Protein AF-A0AAV0XB10-F1 (afdb_monomer)

Solvent-accessible surface area (backbone atoms only — not comparable to full-atom values): 7562 Å² total; per-residue (Å²): 142,83,90,80,88,81,87,87,86,83,84,84,75,89,81,82,77,82,80,80,77,83,83,75,83,80,77,79,86,80,76,78,84,82,84,79,81,88,86,89,79,87,83,82,80,85,79,72,84,76,79,86,71,67,76,71,74,76,71,85,74,77,45,72,68,56,52,51,53,52,46,51,54,49,51,53,51,40,66,74,47,86,51,65,71,60,33,52,52,48,51,54,51,47,52,50,54,52,53,54,53,50,69,75,73,113

Organism: NCBI:txid13131

Secondary structure (DSSP, 8-state):
------------------------PPPP---------------------------PPPP----HHHHHHHHHHHHHHHHH---HHHHHHHHHHHHHHHHHHHHT--

Structure (mmCIF, N/CA/C/O backbone):
data_AF-A0AAV0XB10-F1
#
_entry.id   AF-A0AAV0XB10-F1
#
loop_
_atom_site.group_PDB
_atom_site.id
_atom_site.type_symbol
_atom_site.label_atom_id
_atom_site.label_alt_id
_atom_site.label_comp_id
_atom_site.label_asym_id
_atom_site.label_entity_id
_atom_site.label_seq_id
_atom_site.pdbx_PDB_ins_code
_atom_site.Cartn_x
_atom_site.Cartn_y
_atom_site.Cartn_z
_atom_site.occupancy
_atom_site.B_iso_or_equiv
_atom_site.auth_seq_id
_atom_site.auth_comp_id
_atom_site.auth_asym_id
_atom_site.auth_atom_id
_atom_site.pdbx_PDB_model_num
ATOM 1 N N . MET A 1 1 ? 35.225 -22.525 -27.108 1.00 46.47 1 MET A N 1
ATOM 2 C CA . MET A 1 1 ? 33.802 -22.596 -27.503 1.00 46.47 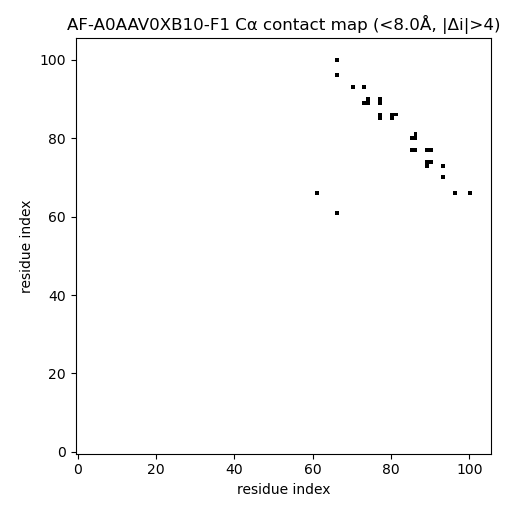1 MET A CA 1
ATOM 3 C C . MET A 1 1 ? 33.426 -24.049 -27.758 1.00 46.47 1 MET A C 1
ATOM 5 O O . MET A 1 1 ? 33.934 -24.617 -28.714 1.00 46.47 1 MET A O 1
ATOM 9 N N . LYS A 1 2 ? 32.595 -24.658 -26.905 1.00 58.31 2 LYS A N 1
ATOM 10 C CA . LYS A 1 2 ? 31.823 -25.870 -27.227 1.00 58.31 2 LYS A CA 1
ATOM 11 C C . LYS A 1 2 ? 30.495 -25.783 -26.474 1.00 58.31 2 LYS A C 1
ATOM 13 O O . LYS A 1 2 ? 30.454 -26.005 -25.270 1.00 58.31 2 LYS A O 1
ATOM 18 N N . GLN A 1 3 ? 29.451 -25.387 -27.197 1.00 55.69 3 GLN A N 1
ATOM 19 C CA . GLN A 1 3 ? 28.063 -25.574 -26.793 1.00 55.69 3 GLN A CA 1
ATOM 20 C C . GLN A 1 3 ? 27.766 -27.080 -26.775 1.00 55.69 3 GLN A C 1
ATOM 22 O O . GLN A 1 3 ? 28.108 -27.789 -27.721 1.00 55.69 3 GLN A O 1
ATOM 27 N N . LYS A 1 4 ? 27.132 -27.560 -25.706 1.00 59.03 4 LYS A N 1
ATOM 28 C CA . LYS A 1 4 ? 26.311 -28.773 -25.721 1.00 59.03 4 LYS A CA 1
ATOM 29 C C . LYS A 1 4 ? 25.056 -28.476 -24.910 1.00 59.03 4 LYS A C 1
ATOM 31 O O . LYS A 1 4 ? 25.030 -28.648 -23.698 1.00 59.03 4 LYS A O 1
ATOM 36 N N . GLU A 1 5 ? 24.050 -27.969 -25.608 1.00 51.38 5 GLU A N 1
ATOM 37 C CA . GLU A 1 5 ? 22.653 -28.107 -25.213 1.00 51.38 5 GLU A CA 1
ATOM 38 C C . GLU A 1 5 ? 22.206 -29.544 -25.491 1.00 51.38 5 GLU A C 1
ATOM 40 O O . GLU A 1 5 ? 22.504 -30.086 -26.555 1.00 51.38 5 GLU A O 1
ATOM 45 N N . ALA A 1 6 ? 21.482 -30.141 -24.548 1.00 56.94 6 ALA A N 1
ATOM 46 C CA . ALA A 1 6 ? 20.271 -30.908 -24.829 1.00 56.94 6 ALA A CA 1
ATOM 47 C C . ALA A 1 6 ? 19.537 -31.163 -23.506 1.00 56.94 6 ALA A C 1
ATOM 49 O O . ALA A 1 6 ? 20.047 -31.809 -22.593 1.00 56.94 6 ALA A O 1
ATOM 50 N N . GLN A 1 7 ? 18.348 -30.573 -23.432 1.00 55.16 7 GLN A N 1
ATOM 51 C CA . GLN A 1 7 ? 17.320 -30.734 -22.412 1.00 55.16 7 GLN A CA 1
ATOM 52 C C . GLN A 1 7 ? 16.685 -32.139 -22.442 1.00 55.16 7 GLN A C 1
ATOM 54 O O . GLN A 1 7 ? 16.939 -32.914 -23.361 1.00 55.16 7 GLN A O 1
ATOM 59 N N . SER A 1 8 ? 15.739 -32.347 -21.510 1.00 48.41 8 SER A N 1
ATOM 60 C CA . SER A 1 8 ? 14.721 -33.415 -21.425 1.00 48.41 8 SER A CA 1
ATOM 61 C C . SER A 1 8 ? 15.100 -34.497 -20.407 1.00 48.41 8 SER A C 1
ATOM 63 O O . SER A 1 8 ? 16.152 -35.105 -20.517 1.00 48.41 8 SER A O 1
ATOM 65 N N . SER A 1 9 ? 14.336 -34.806 -19.360 1.00 53.59 9 SER A N 1
ATOM 66 C CA . SER A 1 9 ? 12.914 -34.578 -19.082 1.00 53.59 9 SER A CA 1
ATOM 67 C C . SER A 1 9 ? 12.651 -34.926 -17.614 1.00 53.59 9 SER A C 1
ATOM 69 O O . SER A 1 9 ? 12.964 -36.037 -17.202 1.00 53.59 9 SER A O 1
ATOM 71 N N . ASN A 1 10 ? 12.042 -34.021 -16.850 1.00 54.16 10 ASN A N 1
ATOM 72 C CA . ASN A 1 10 ? 11.223 -34.345 -15.677 1.00 54.16 10 ASN A CA 1
ATOM 73 C C . ASN A 1 10 ? 10.246 -33.179 -15.468 1.00 54.16 10 ASN A C 1
ATOM 75 O O . ASN A 1 10 ? 10.678 -32.037 -15.324 1.00 54.16 10 ASN A O 1
ATOM 79 N N . PRO A 1 11 ? 8.935 -33.455 -15.502 1.00 51.66 11 PRO A N 1
ATOM 80 C CA . PRO A 1 11 ? 8.269 -33.622 -14.218 1.00 51.66 11 PRO A CA 1
ATOM 81 C C . PRO A 1 11 ? 7.324 -34.827 -14.236 1.00 51.66 11 PRO A C 1
ATOM 83 O O . PRO A 1 11 ? 6.362 -34.881 -15.001 1.00 51.66 11 PRO A O 1
ATOM 86 N N . HIS A 1 12 ? 7.593 -35.802 -13.372 1.00 56.09 12 HIS A N 1
ATOM 87 C CA . HIS A 1 12 ? 6.670 -36.904 -13.152 1.00 56.09 12 HIS A CA 1
ATOM 88 C C . HIS A 1 12 ? 5.485 -36.409 -12.313 1.00 56.09 12 HIS A C 1
ATOM 90 O O . HIS A 1 12 ? 5.659 -35.876 -11.222 1.00 56.09 12 HIS A O 1
ATOM 96 N N . SER A 1 13 ? 4.298 -36.561 -12.897 1.00 55.06 13 SER A N 1
ATOM 97 C CA . SER A 1 13 ? 2.971 -36.665 -12.292 1.00 55.06 13 SER A CA 1
ATOM 98 C C . SER A 1 13 ? 2.681 -35.896 -11.002 1.00 55.06 13 SER A C 1
ATOM 100 O O . SER A 1 13 ? 2.954 -36.310 -9.882 1.00 55.06 13 SER A O 1
ATOM 102 N N . ARG A 1 14 ? 1.928 -34.820 -11.216 1.00 59.91 14 ARG A N 1
ATOM 103 C CA . ARG A 1 14 ? 1.006 -34.159 -10.295 1.00 59.91 14 ARG A CA 1
ATOM 104 C C . ARG A 1 14 ? 0.053 -35.184 -9.648 1.00 59.91 14 ARG A C 1
ATOM 106 O O . ARG A 1 14 ? -1.005 -35.476 -10.200 1.00 59.91 14 ARG A O 1
ATOM 113 N N . GLU A 1 15 ? 0.396 -35.719 -8.477 1.00 57.06 15 GLU A N 1
ATOM 114 C CA . GLU A 1 15 ? -0.548 -36.496 -7.661 1.00 57.06 15 GLU A CA 1
ATOM 115 C C . GLU A 1 15 ? -1.563 -35.558 -6.991 1.00 57.06 15 GLU A C 1
ATOM 117 O O . GLU A 1 15 ? -1.345 -34.972 -5.932 1.00 57.06 15 GLU A O 1
ATOM 122 N N . ASN A 1 16 ? -2.711 -35.416 -7.648 1.00 49.62 16 ASN A N 1
ATOM 123 C CA . ASN A 1 16 ? -3.920 -34.818 -7.106 1.00 49.62 16 ASN A CA 1
ATOM 124 C C . ASN A 1 16 ? -4.587 -35.799 -6.123 1.00 49.62 16 ASN A C 1
ATOM 126 O O . ASN A 1 16 ? -5.384 -36.638 -6.537 1.00 49.62 16 ASN A O 1
ATOM 130 N N . LYS A 1 17 ? -4.294 -35.700 -4.820 1.00 61.44 17 LYS A N 1
ATOM 131 C CA . LYS A 1 17 ? -5.104 -36.349 -3.772 1.00 61.44 17 LYS A CA 1
ATOM 132 C C . LYS A 1 17 ? -6.043 -35.333 -3.129 1.00 61.44 17 LYS A C 1
ATOM 134 O O . LYS A 1 17 ? -5.801 -34.837 -2.033 1.00 61.44 17 LYS A O 1
ATOM 139 N N . LEU A 1 18 ? -7.158 -35.068 -3.809 1.00 60.56 18 LEU A N 1
ATOM 140 C CA . LEU A 1 18 ? -8.369 -34.559 -3.169 1.00 60.56 18 LEU A CA 1
ATOM 141 C C . LEU A 1 18 ? -8.880 -35.648 -2.223 1.00 60.56 18 LEU A C 1
ATOM 143 O O . LEU A 1 18 ? -9.601 -36.557 -2.631 1.00 60.56 18 LEU A O 1
ATOM 147 N N . ARG A 1 19 ? -8.474 -35.594 -0.954 1.00 66.31 19 ARG A N 1
ATOM 148 C CA . ARG A 1 19 ? -9.097 -36.419 0.079 1.00 66.31 19 ARG A CA 1
ATOM 149 C C . ARG A 1 19 ? -10.444 -35.792 0.425 1.00 66.31 19 ARG A C 1
ATOM 151 O O . ARG A 1 19 ? -10.539 -34.905 1.265 1.00 66.31 19 ARG A O 1
ATOM 158 N N . THR A 1 20 ? -11.485 -36.255 -0.254 1.00 59.47 20 THR A N 1
ATOM 159 C CA . THR A 1 20 ? -12.876 -36.010 0.111 1.00 59.47 20 THR A CA 1
ATOM 160 C C . THR A 1 20 ? -13.204 -36.839 1.350 1.00 59.47 20 THR A C 1
ATOM 162 O O . THR A 1 20 ? -13.315 -38.060 1.287 1.00 59.47 20 THR A O 1
ATOM 165 N N . THR A 1 21 ? -13.368 -36.185 2.500 1.00 61.72 21 THR A N 1
ATOM 166 C CA . THR A 1 21 ? -14.081 -36.803 3.625 1.00 61.72 21 THR A CA 1
ATOM 167 C C . THR A 1 21 ? -15.389 -36.052 3.795 1.00 61.72 21 THR A C 1
ATOM 169 O O . THR A 1 21 ? -15.476 -35.052 4.499 1.00 61.72 21 THR A O 1
ATOM 172 N N . ASN A 1 22 ? -16.396 -36.521 3.062 1.00 51.47 22 ASN A N 1
ATOM 173 C CA . ASN A 1 22 ? -17.787 -36.296 3.419 1.00 51.47 22 ASN A CA 1
ATOM 174 C C . ASN A 1 22 ? -18.080 -37.053 4.720 1.00 51.47 22 ASN A C 1
ATOM 176 O O . ASN A 1 22 ? -17.659 -38.204 4.832 1.00 51.47 22 ASN A O 1
ATOM 180 N N . ARG A 1 23 ? -18.911 -36.435 5.578 1.00 46.91 23 ARG A N 1
ATOM 181 C CA . ARG A 1 23 ? -19.570 -36.944 6.806 1.00 46.91 23 ARG A CA 1
ATOM 182 C C . ARG A 1 23 ? -18.839 -36.612 8.116 1.00 46.91 23 ARG A C 1
ATOM 184 O O . ARG A 1 23 ? -17.652 -36.860 8.232 1.00 46.91 23 ARG A O 1
ATOM 191 N N . HIS A 1 24 ? -19.480 -36.090 9.160 1.00 53.47 24 HIS A N 1
ATOM 192 C CA . HIS A 1 24 ? -20.891 -35.788 9.414 1.00 53.47 24 HIS A CA 1
ATOM 193 C C . HIS A 1 24 ? -20.958 -34.562 10.331 1.00 53.47 24 HIS A C 1
ATOM 195 O O . HIS A 1 24 ? -20.247 -34.495 11.331 1.00 53.47 24 HIS A O 1
ATOM 201 N N . THR A 1 25 ? -21.845 -33.625 10.004 1.00 60.06 25 THR A N 1
ATOM 202 C CA . THR A 1 25 ? -22.400 -32.657 10.951 1.00 60.06 25 THR A CA 1
ATOM 203 C C . THR A 1 25 ? -22.898 -33.419 12.185 1.00 60.06 25 THR A C 1
ATOM 205 O O . THR A 1 25 ? -23.662 -34.374 12.006 1.00 60.06 25 THR A O 1
ATOM 208 N N . PRO A 1 26 ? -22.499 -33.067 13.418 1.00 62.62 26 PRO A N 1
ATOM 209 C CA . PRO A 1 26 ? -23.211 -33.568 14.584 1.00 62.62 26 PRO A CA 1
ATOM 210 C C . PRO A 1 26 ? -24.648 -33.012 14.542 1.00 62.62 26 PRO A C 1
ATOM 212 O O . PRO A 1 26 ? -24.818 -31.821 14.269 1.00 62.62 26 PRO A O 1
ATOM 215 N N . PRO A 1 27 ? -25.684 -33.845 14.740 1.00 62.56 27 PRO A N 1
ATOM 216 C CA . PRO A 1 27 ? -27.057 -33.361 14.807 1.00 62.56 27 PRO A CA 1
ATOM 217 C C . PRO A 1 27 ? -27.237 -32.449 16.028 1.00 62.56 27 PRO A C 1
ATOM 219 O O . PRO A 1 27 ? -26.642 -32.687 17.081 1.00 62.56 27 PRO A O 1
ATOM 222 N N . GLU A 1 28 ? -28.057 -31.409 15.870 1.00 57.25 28 GLU A N 1
ATOM 223 C CA . GLU A 1 28 ? -28.493 -30.522 16.952 1.00 57.25 28 GLU A CA 1
ATOM 224 C C . GLU A 1 28 ? -29.002 -31.320 18.163 1.00 57.25 28 GLU A C 1
ATOM 226 O O . GLU A 1 28 ? -29.715 -32.316 17.990 1.00 57.25 28 GLU A O 1
ATOM 231 N N . PRO A 1 29 ? -28.720 -30.881 19.402 1.00 61.47 29 PRO A N 1
ATOM 232 C CA . PRO A 1 29 ? -29.432 -31.402 20.552 1.00 61.47 29 PRO A CA 1
ATOM 233 C C . PRO A 1 29 ? -30.883 -30.910 20.492 1.00 61.47 29 PRO A C 1
ATOM 235 O O . PRO A 1 29 ? -31.200 -29.795 20.898 1.00 61.47 29 PRO A O 1
ATOM 238 N N . SER A 1 30 ? -31.780 -31.767 19.998 1.00 57.12 30 SER A N 1
ATOM 239 C CA . SER A 1 30 ? -33.223 -31.643 20.208 1.00 57.12 30 SER A CA 1
ATOM 240 C C . SER A 1 30 ? -33.525 -31.769 21.706 1.00 57.12 30 SER A C 1
ATOM 242 O O . SER A 1 30 ? -33.811 -32.857 22.212 1.00 57.12 30 SER A O 1
ATOM 244 N N . ALA A 1 31 ? -33.432 -30.655 22.433 1.00 57.88 31 ALA A N 1
ATOM 245 C CA . ALA A 1 31 ? -33.976 -30.546 23.775 1.00 57.88 31 ALA A CA 1
ATOM 246 C C . ALA A 1 31 ? -35.503 -30.588 23.662 1.00 57.88 31 ALA A C 1
ATOM 248 O O . ALA A 1 31 ? -36.143 -29.747 23.033 1.00 57.88 31 ALA A O 1
ATOM 249 N N . ARG A 1 32 ? -36.052 -31.668 24.204 1.00 55.34 32 ARG A N 1
ATOM 250 C CA . ARG A 1 32 ? -37.456 -32.052 24.170 1.00 55.34 32 ARG A CA 1
ATOM 251 C C . ARG A 1 32 ? -38.323 -30.932 24.749 1.00 55.34 32 ARG A C 1
ATOM 253 O O . ARG A 1 32 ? -38.120 -30.509 25.882 1.00 55.34 32 ARG A O 1
ATOM 260 N N . HIS A 1 33 ? -39.296 -30.475 23.966 1.00 49.59 33 HIS A N 1
ATOM 261 C CA . HIS A 1 33 ? -40.418 -29.691 24.465 1.00 49.59 33 HIS A CA 1
ATOM 262 C C . HIS A 1 33 ? -41.314 -30.606 25.307 1.00 49.59 33 HIS A C 1
ATOM 264 O O . HIS A 1 33 ? -42.188 -31.282 24.764 1.00 49.59 33 HIS A O 1
ATOM 270 N N . ASP A 1 34 ? -41.113 -30.624 26.623 1.00 55.12 34 ASP A N 1
ATOM 271 C CA . ASP A 1 34 ? -42.138 -31.104 27.547 1.00 55.12 34 ASP A CA 1
ATOM 272 C C . ASP A 1 34 ? -43.232 -30.032 27.645 1.00 55.12 34 ASP A C 1
ATOM 274 O O . ASP A 1 34 ? -43.150 -29.037 28.365 1.00 55.12 34 ASP A O 1
ATOM 278 N N . ASN A 1 35 ? -44.247 -30.219 26.801 1.00 51.88 35 ASN A N 1
ATOM 279 C CA . ASN A 1 35 ? -45.502 -29.483 26.804 1.00 51.88 35 ASN A CA 1
ATOM 280 C C . ASN A 1 35 ? -46.342 -29.893 28.022 1.00 51.88 35 ASN A C 1
ATOM 282 O O . ASN A 1 35 ? -47.135 -30.830 27.950 1.00 51.88 35 ASN A O 1
ATOM 286 N N . THR A 1 36 ? -46.247 -29.138 29.112 1.00 55.31 36 THR A N 1
ATOM 287 C CA . THR A 1 36 ? -47.333 -29.034 30.098 1.00 55.31 36 THR A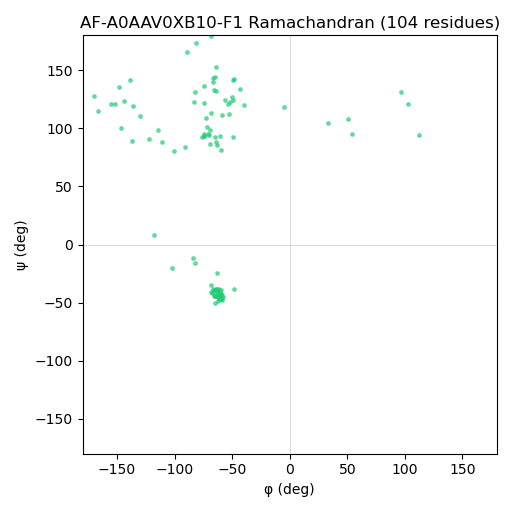 CA 1
ATOM 288 C C . THR A 1 36 ? -47.735 -27.570 30.240 1.00 55.31 36 THR A C 1
ATOM 290 O O . THR A 1 36 ? -47.168 -26.821 31.028 1.00 55.31 36 THR A O 1
ATOM 293 N N . SER A 1 37 ? -48.706 -27.152 29.428 1.00 50.94 37 SER A N 1
ATOM 294 C CA . SER A 1 37 ? -49.532 -25.954 29.656 1.00 50.94 37 SER A CA 1
ATOM 295 C C . SER A 1 37 ? -50.767 -26.340 30.495 1.00 50.94 37 SER A C 1
ATOM 297 O O . SER A 1 37 ? -51.080 -27.533 30.512 1.00 50.94 37 SER A O 1
ATOM 299 N N . PRO A 1 38 ? -51.549 -25.412 31.101 1.00 50.97 38 PRO A N 1
ATOM 300 C CA . PRO A 1 38 ? -51.434 -23.941 31.085 1.00 50.97 38 PRO A CA 1
ATOM 301 C C . PRO A 1 38 ? -51.705 -23.264 32.456 1.00 50.97 38 PRO A C 1
ATOM 303 O O . PRO A 1 38 ? -52.688 -23.600 33.103 1.00 50.97 38 PRO A O 1
ATOM 306 N N . GLN A 1 39 ? -50.977 -22.211 32.855 1.00 52.28 39 GLN A N 1
ATOM 307 C CA . GLN A 1 39 ? -51.564 -21.160 33.712 1.00 52.28 39 GLN A CA 1
ATOM 308 C C . GLN A 1 39 ? -51.009 -19.778 33.355 1.00 52.28 39 GLN A C 1
ATOM 310 O O . GLN A 1 39 ? -49.809 -19.534 33.309 1.00 52.28 39 GLN A O 1
ATOM 315 N N . ILE A 1 40 ? -51.950 -18.900 33.042 1.00 54.38 40 ILE A N 1
ATOM 316 C CA . ILE A 1 40 ? -51.799 -17.529 32.581 1.00 54.38 40 ILE A CA 1
ATOM 317 C C . ILE A 1 40 ? -51.570 -16.616 33.792 1.00 54.38 40 ILE A C 1
ATOM 319 O O . ILE A 1 40 ? -52.385 -16.619 34.709 1.00 54.38 40 ILE A O 1
ATOM 323 N N . HIS A 1 41 ? -50.560 -15.748 33.732 1.00 41.88 41 HIS A N 1
ATOM 324 C CA . HIS A 1 41 ? -50.646 -14.422 34.345 1.00 41.88 41 HIS A CA 1
ATOM 325 C C . HIS A 1 41 ? -50.225 -13.382 33.303 1.00 41.88 41 HIS A C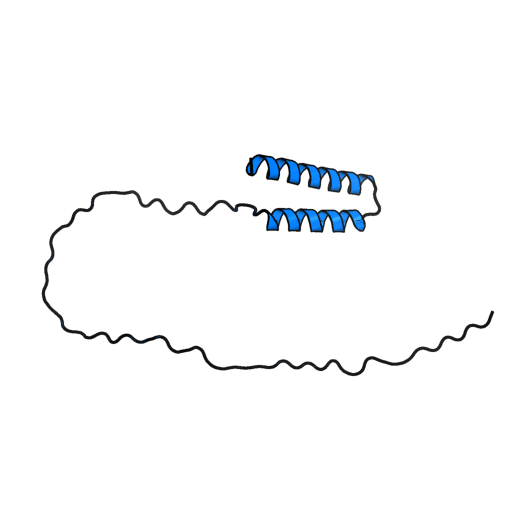 1
ATOM 327 O O . HIS A 1 41 ? -49.053 -13.340 32.927 1.00 41.88 41 HIS A O 1
ATOM 333 N N . PRO A 1 42 ? -51.152 -12.547 32.800 1.00 57.22 42 PRO A N 1
ATOM 334 C CA . PRO A 1 42 ? -50.775 -11.279 32.223 1.00 57.22 42 PRO A CA 1
ATOM 335 C C . PRO A 1 42 ? -50.583 -10.278 33.373 1.00 57.22 42 PRO A C 1
ATOM 337 O O . PRO A 1 42 ? -50.966 -10.543 34.511 1.00 57.22 42 PRO A O 1
ATOM 340 N N . ILE A 1 43 ? -50.094 -9.093 33.018 1.00 46.88 43 ILE A N 1
ATOM 341 C CA . ILE A 1 43 ? -50.023 -7.851 33.807 1.00 46.88 43 ILE A CA 1
ATOM 342 C C . ILE A 1 43 ? -48.582 -7.454 34.149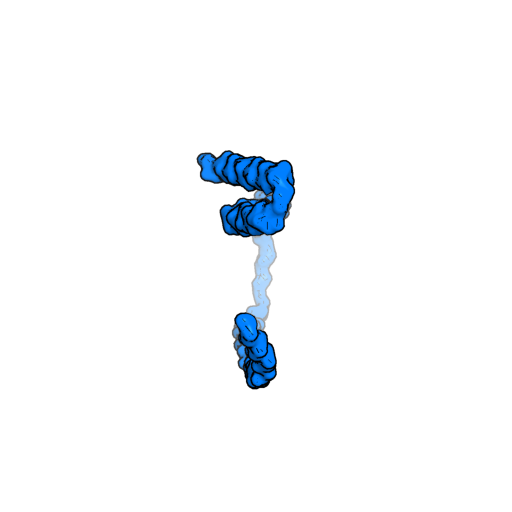 1.00 46.88 43 ILE A C 1
ATOM 344 O O . ILE A 1 43 ? -47.990 -7.846 35.146 1.00 46.88 43 ILE A O 1
ATOM 348 N N . ALA A 1 44 ? -48.094 -6.588 33.259 1.00 51.97 44 ALA A N 1
ATOM 349 C CA . ALA A 1 44 ? -47.338 -5.381 33.554 1.00 51.97 44 ALA A CA 1
ATOM 350 C C . ALA A 1 44 ? -46.086 -5.533 34.424 1.00 51.97 44 ALA A C 1
ATOM 352 O O . ALA A 1 44 ? -46.107 -5.325 35.633 1.00 51.97 44 ALA A O 1
ATOM 353 N N . SER A 1 45 ? -44.946 -5.663 33.754 1.00 42.09 45 SER A N 1
ATOM 354 C CA . SER A 1 45 ? -43.807 -4.852 34.163 1.00 42.09 45 SER A CA 1
ATOM 355 C C . SER A 1 45 ? -43.489 -3.896 33.024 1.00 42.09 45 SER A C 1
ATOM 357 O O . SER A 1 45 ? -42.900 -4.267 32.009 1.00 42.09 45 SER A O 1
ATOM 359 N N . PHE A 1 46 ? -43.982 -2.668 33.171 1.00 53.84 46 PHE A N 1
ATOM 360 C CA . PHE A 1 46 ? -43.451 -1.517 32.463 1.00 53.84 46 PHE A CA 1
ATOM 361 C C . PHE A 1 46 ? -41.983 -1.368 32.881 1.00 53.84 46 PHE A C 1
ATOM 363 O O . PHE A 1 46 ? -41.681 -0.743 33.891 1.00 53.84 46 PHE A O 1
ATOM 370 N N . ALA A 1 47 ? -41.076 -1.959 32.106 1.00 55.12 47 ALA A N 1
ATOM 371 C CA . ALA A 1 47 ? -39.729 -1.434 31.958 1.00 55.12 47 ALA A CA 1
ATOM 372 C C . ALA A 1 47 ? -39.774 -0.485 30.761 1.00 55.12 47 ALA A C 1
ATOM 374 O O . ALA A 1 47 ? -39.589 -0.842 29.599 1.00 55.12 47 ALA A O 1
ATOM 375 N N . GLU A 1 48 ? -40.189 0.719 31.109 1.00 46.06 48 GLU A N 1
ATOM 376 C CA . GLU A 1 48 ? -40.113 1.942 30.347 1.00 46.06 48 GLU A CA 1
ATOM 377 C C . GLU A 1 48 ? -38.738 2.095 29.669 1.00 46.06 48 GLU A C 1
ATOM 379 O O . GLU A 1 48 ? -37.698 1.897 30.288 1.00 46.06 48 GLU A O 1
ATOM 384 N N . VAL A 1 49 ? -38.782 2.455 28.383 1.00 50.56 49 VAL A N 1
ATOM 385 C CA . VAL A 1 49 ? -37.815 3.301 27.672 1.00 50.56 49 VAL A CA 1
ATOM 386 C C . VAL A 1 49 ? -36.340 2.913 27.809 1.00 50.56 49 VAL A C 1
ATOM 388 O O . VAL A 1 49 ? -35.641 3.287 28.738 1.00 50.56 49 VAL A O 1
ATOM 391 N N . THR A 1 50 ? -35.785 2.377 26.729 1.00 52.22 50 THR A N 1
ATOM 392 C CA . THR A 1 50 ? -34.647 3.056 26.099 1.00 52.22 50 THR A CA 1
ATOM 393 C C . THR A 1 50 ? -34.632 2.723 24.619 1.00 52.22 50 THR A C 1
ATOM 395 O O . THR A 1 50 ? -34.632 1.567 24.210 1.00 52.22 50 THR A O 1
ATOM 398 N N . SER A 1 51 ? -34.717 3.800 23.839 1.00 47.62 51 SER A N 1
ATOM 399 C CA . SER A 1 51 ? -34.312 3.945 22.448 1.00 47.62 51 SER A CA 1
ATOM 400 C C . SER A 1 51 ? -33.604 2.717 21.881 1.00 47.62 51 SER A C 1
ATOM 402 O O . SER A 1 51 ? -32.516 2.359 22.332 1.00 47.62 51 SER A O 1
ATOM 404 N N . GLY A 1 52 ? -34.210 2.114 20.856 1.00 51.94 52 GLY A N 1
ATOM 405 C CA . GLY A 1 52 ? -33.519 1.221 19.941 1.00 51.94 52 GLY A CA 1
ATOM 406 C C . GLY A 1 52 ? -32.382 1.981 19.270 1.00 51.94 52 GLY A C 1
ATOM 407 O O . GLY A 1 52 ? -32.505 2.449 18.140 1.00 51.94 52 GLY A O 1
ATOM 408 N N . GLN A 1 53 ? -31.263 2.101 19.978 1.00 52.75 53 GLN A N 1
ATOM 409 C CA . GLN A 1 53 ? -29.983 2.449 19.417 1.00 52.75 53 GLN A CA 1
ATOM 410 C C . GLN A 1 53 ? -29.594 1.227 18.592 1.00 52.75 53 GLN A C 1
ATOM 412 O O . GLN A 1 53 ? -28.971 0.280 19.069 1.00 52.75 53 GLN A O 1
ATOM 417 N N . LYS A 1 54 ? -30.073 1.214 17.341 1.00 57.97 54 LYS A N 1
ATOM 418 C CA . LYS A 1 54 ? -29.509 0.400 16.271 1.00 57.97 54 LYS A CA 1
ATOM 419 C C . LYS A 1 54 ? -27.994 0.478 16.463 1.00 57.97 54 LYS A C 1
ATOM 421 O O . LYS A 1 54 ? -27.495 1.607 16.469 1.00 57.97 54 LYS A O 1
ATOM 426 N N . PRO A 1 55 ? -27.281 -0.643 16.675 1.00 52.62 55 PRO A N 1
ATOM 427 C CA . PRO A 1 55 ? -25.836 -0.600 16.763 1.00 52.62 55 PRO A CA 1
ATOM 428 C C . PRO A 1 55 ? -25.368 0.116 15.505 1.00 52.62 55 PRO A C 1
ATOM 430 O O . PRO A 1 55 ? -25.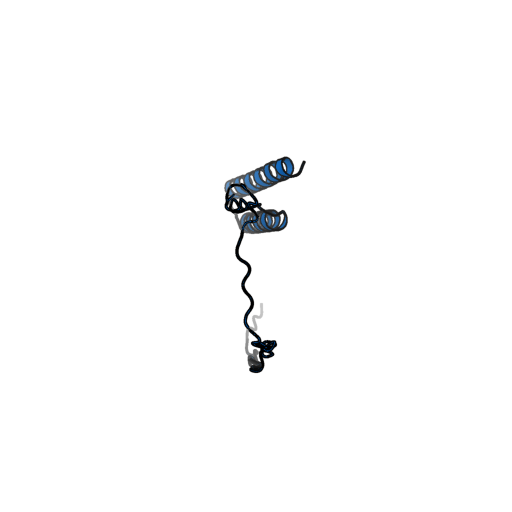622 -0.359 14.392 1.00 52.62 55 PRO A O 1
ATOM 433 N N . ALA A 1 56 ? -24.814 1.319 15.670 1.00 60.16 56 ALA A N 1
ATOM 434 C CA . ALA A 1 56 ? -24.111 1.975 14.591 1.00 60.16 56 ALA A CA 1
ATOM 435 C C . ALA A 1 56 ? -23.117 0.927 14.101 1.00 60.16 56 ALA A C 1
ATOM 437 O O . ALA A 1 56 ? -22.393 0.347 14.916 1.00 60.16 56 ALA A O 1
ATOM 438 N N . ALA A 1 57 ? -23.196 0.579 12.814 1.00 61.81 57 ALA A N 1
ATOM 439 C CA . ALA A 1 57 ? -22.259 -0.363 12.231 1.00 61.81 57 ALA A CA 1
ATOM 440 C C . ALA A 1 57 ? -20.867 0.119 12.648 1.00 61.81 57 ALA A C 1
ATOM 442 O O . ALA A 1 57 ? -20.601 1.309 12.454 1.00 61.81 57 ALA A O 1
ATOM 443 N N . PRO A 1 58 ? -20.042 -0.723 13.297 1.00 57.16 58 PRO A N 1
ATOM 444 C CA . PRO A 1 58 ? -18.714 -0.291 13.683 1.00 57.16 58 PRO A CA 1
ATOM 445 C C . PRO A 1 58 ? -18.067 0.240 12.413 1.00 57.16 58 PRO A C 1
ATOM 447 O O . PRO A 1 58 ? -18.014 -0.473 11.403 1.00 57.16 58 PRO A O 1
ATOM 450 N N . GLU A 1 59 ? -17.672 1.516 12.435 1.00 59.19 59 GLU A N 1
ATOM 451 C CA . GLU A 1 59 ? -16.891 2.077 11.344 1.00 59.19 59 GLU A CA 1
ATOM 452 C C . GLU A 1 59 ? -15.745 1.108 11.060 1.00 59.19 59 GLU A C 1
ATOM 454 O O . GLU A 1 59 ? -15.250 0.465 11.996 1.00 59.19 59 GLU A O 1
ATOM 459 N N . PRO A 1 60 ? -15.360 0.910 9.789 1.00 54.50 60 PRO A N 1
ATOM 460 C CA . PRO A 1 60 ? -14.320 -0.041 9.457 1.00 54.50 60 PRO A CA 1
ATOM 461 C C . PRO A 1 60 ? -13.000 0.428 10.076 1.00 54.50 60 PRO A C 1
ATOM 463 O O . PRO A 1 60 ? -12.212 1.116 9.440 1.00 54.50 60 PRO A O 1
ATOM 466 N N . SER A 1 61 ? -12.748 0.017 11.319 1.00 65.19 61 SER A N 1
ATOM 467 C CA . SER A 1 61 ? -11.475 0.178 11.996 1.00 65.19 61 SER A CA 1
ATOM 468 C C . SER A 1 61 ? -10.444 -0.546 11.142 1.00 65.19 61 SER A C 1
ATOM 470 O O . SER A 1 61 ? -10.493 -1.771 10.932 1.00 65.19 61 SER A O 1
ATOM 472 N N . ILE A 1 62 ? -9.554 0.237 10.541 1.00 70.81 62 ILE A N 1
ATOM 473 C CA . ILE A 1 62 ? -8.416 -0.299 9.818 1.00 70.81 62 ILE A CA 1
ATOM 474 C C . ILE A 1 62 ? -7.479 -0.843 10.891 1.00 70.81 62 ILE A C 1
ATOM 476 O O . ILE A 1 62 ? -6.776 -0.108 11.573 1.00 70.81 62 ILE A O 1
ATOM 480 N N . THR A 1 63 ? -7.510 -2.159 11.077 1.00 85.81 63 THR A N 1
ATOM 481 C CA . THR A 1 63 ? -6.639 -2.824 12.044 1.00 85.81 63 THR A CA 1
ATOM 482 C C . THR A 1 63 ? -5.174 -2.663 11.638 1.00 85.81 63 THR A C 1
ATOM 484 O O . THR A 1 63 ? -4.859 -2.606 10.445 1.00 85.81 63 THR A O 1
ATOM 487 N N . ALA A 1 64 ? -4.261 -2.685 12.614 1.00 89.38 64 ALA A N 1
ATOM 488 C CA . ALA A 1 64 ? -2.814 -2.646 12.374 1.00 89.38 64 ALA A CA 1
ATOM 489 C C . ALA A 1 64 ? -2.366 -3.661 11.301 1.00 89.38 64 ALA A C 1
ATOM 491 O O . ALA A 1 64 ? -1.545 -3.366 10.436 1.00 89.38 64 ALA A O 1
ATOM 492 N N . THR A 1 65 ? -2.977 -4.850 11.296 1.00 91.56 65 THR A N 1
ATOM 493 C CA . THR A 1 65 ? -2.729 -5.896 10.295 1.00 91.56 65 THR A CA 1
ATOM 494 C C . THR A 1 65 ? -3.092 -5.459 8.875 1.00 91.56 65 THR A C 1
ATOM 496 O O . THR A 1 65 ? -2.355 -5.758 7.937 1.00 91.56 65 THR A O 1
ATOM 499 N N . LYS A 1 66 ? -4.210 -4.746 8.685 1.00 92.69 66 LYS A N 1
ATOM 500 C CA . LYS A 1 66 ? -4.606 -4.232 7.365 1.00 92.69 66 LYS A CA 1
ATOM 501 C C . LYS A 1 66 ? -3.645 -3.146 6.886 1.00 92.69 66 LYS A C 1
ATOM 503 O O . LYS A 1 66 ? -3.245 -3.190 5.725 1.00 92.69 66 LYS A O 1
ATOM 508 N N . VAL A 1 67 ? -3.231 -2.237 7.773 1.00 94.81 67 VAL A N 1
ATOM 509 C CA . VAL A 1 67 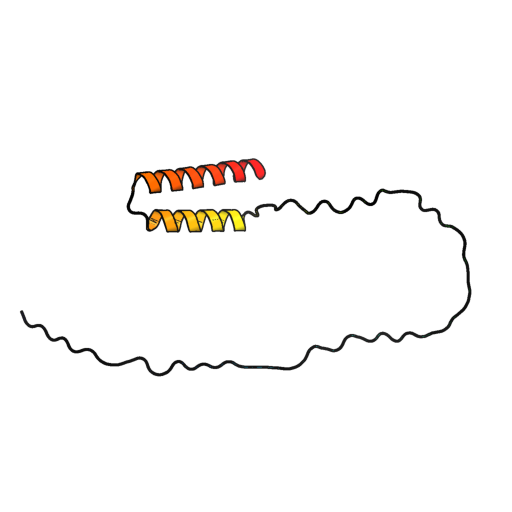? -2.225 -1.207 7.459 1.00 94.81 67 VAL A CA 1
ATOM 510 C C . VAL A 1 67 ? -0.914 -1.852 7.016 1.00 94.81 67 VAL A C 1
ATOM 512 O O . VAL A 1 67 ? -0.391 -1.522 5.953 1.00 94.81 67 VAL A O 1
ATOM 515 N N . LEU A 1 68 ? -0.434 -2.848 7.765 1.00 95.69 68 LEU A N 1
ATOM 516 C CA . LEU A 1 68 ? 0.791 -3.569 7.431 1.00 95.69 68 LEU A CA 1
ATOM 517 C C . LEU A 1 68 ? 0.707 -4.259 6.059 1.00 95.69 68 LEU A C 1
ATOM 519 O O . LEU A 1 68 ? 1.650 -4.186 5.274 1.00 95.69 68 LEU A O 1
ATOM 523 N N . LEU A 1 69 ? -0.428 -4.891 5.736 1.00 97.25 69 LEU A N 1
ATOM 524 C CA . LEU A 1 69 ? -0.643 -5.521 4.428 1.00 97.25 69 LEU A CA 1
ATOM 525 C C . LEU A 1 69 ? -0.636 -4.507 3.277 1.00 97.25 69 LEU A C 1
ATOM 527 O O . LEU A 1 69 ? -0.117 -4.814 2.201 1.00 97.25 69 LEU A O 1
ATOM 531 N N . ILE A 1 70 ? -1.210 -3.319 3.482 1.00 96.25 70 ILE A N 1
ATOM 532 C CA . ILE A 1 70 ? -1.20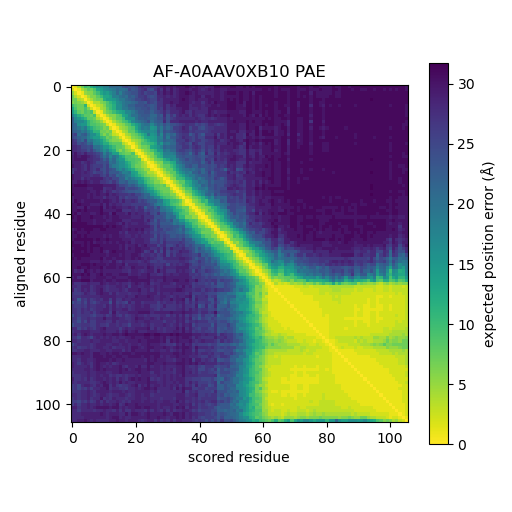1 -2.241 2.484 1.00 96.25 70 ILE A CA 1
ATOM 533 C C . ILE A 1 70 ? 0.234 -1.763 2.252 1.00 96.25 70 ILE A C 1
ATOM 535 O O . ILE A 1 70 ? 0.689 -1.756 1.108 1.00 96.25 70 ILE A O 1
ATOM 539 N N . ILE A 1 71 ? 0.971 -1.454 3.323 1.00 97.62 71 ILE A N 1
ATOM 540 C CA . ILE A 1 71 ? 2.372 -1.016 3.240 1.00 97.62 71 ILE A CA 1
ATOM 541 C C . ILE A 1 71 ? 3.229 -2.074 2.539 1.00 97.62 71 ILE A C 1
ATOM 543 O O . ILE A 1 71 ? 3.985 -1.746 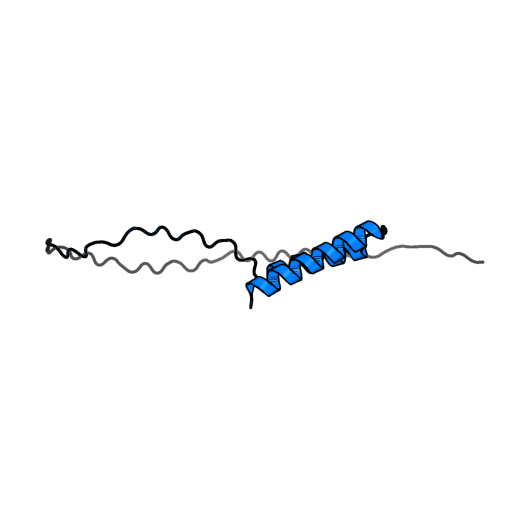1.628 1.00 97.62 71 ILE A O 1
ATOM 547 N N . HIS A 1 72 ? 3.070 -3.352 2.890 1.00 97.50 72 HIS A N 1
ATOM 548 C CA . HIS A 1 72 ? 3.810 -4.442 2.256 1.00 97.50 72 HIS A CA 1
ATOM 549 C C . HIS A 1 72 ? 3.566 -4.512 0.737 1.00 97.50 72 HIS A C 1
ATOM 551 O O . HIS A 1 72 ? 4.507 -4.666 -0.039 1.00 97.50 72 HIS A O 1
ATOM 557 N N . LYS A 1 73 ? 2.313 -4.366 0.284 1.00 97.88 73 LYS A N 1
ATOM 558 C CA . LYS A 1 73 ? 1.983 -4.351 -1.154 1.00 97.88 73 LYS A CA 1
ATOM 559 C C . LYS A 1 73 ? 2.554 -3.129 -1.876 1.00 97.88 73 LYS A C 1
ATOM 561 O O . LYS A 1 73 ? 3.012 -3.257 -3.012 1.00 97.88 73 LYS A O 1
ATOM 566 N N . LEU A 1 74 ? 2.539 -1.963 -1.230 1.00 97.62 74 LEU A N 1
ATOM 567 C CA . LEU A 1 74 ? 3.141 -0.745 -1.772 1.00 97.62 74 LEU A CA 1
ATOM 568 C C . LEU A 1 74 ? 4.661 -0.899 -1.908 1.00 97.62 74 LEU A C 1
ATOM 570 O O . LEU A 1 74 ? 5.204 -0.605 -2.969 1.00 97.62 74 LEU A O 1
ATOM 574 N N . LEU A 1 75 ? 5.334 -1.454 -0.897 1.00 97.25 75 LEU A N 1
ATOM 575 C CA . LEU A 1 75 ? 6.769 -1.747 -0.952 1.00 97.25 75 LEU A CA 1
ATOM 576 C C . LEU A 1 75 ? 7.119 -2.745 -2.061 1.00 97.25 75 LEU A C 1
ATOM 578 O O . LEU A 1 75 ? 8.071 -2.514 -2.801 1.00 97.25 75 LEU A O 1
ATOM 582 N N . ALA A 1 76 ? 6.330 -3.811 -2.230 1.00 96.81 76 ALA A N 1
ATOM 583 C CA . ALA A 1 76 ? 6.509 -4.750 -3.339 1.00 96.81 76 ALA A CA 1
ATOM 584 C C . ALA A 1 76 ? 6.361 -4.050 -4.704 1.00 96.81 76 ALA A C 1
ATOM 586 O O . ALA A 1 76 ? 7.180 -4.238 -5.599 1.00 96.81 76 ALA A O 1
ATOM 587 N N . SER A 1 77 ? 5.374 -3.160 -4.835 1.00 95.44 77 SER A N 1
ATOM 588 C CA . SER A 1 77 ? 5.172 -2.377 -6.062 1.00 95.44 77 SER A CA 1
ATOM 589 C C . SER A 1 77 ? 6.334 -1.409 -6.328 1.00 95.44 77 SER A C 1
ATOM 591 O O . SER A 1 77 ? 6.761 -1.256 -7.470 1.00 95.44 77 SER A O 1
ATOM 593 N N . ALA A 1 78 ? 6.882 -0.776 -5.286 1.00 95.50 78 ALA A N 1
ATOM 594 C CA . ALA A 1 78 ? 8.046 0.104 -5.396 1.00 95.50 78 ALA A CA 1
ATOM 595 C C . ALA A 1 78 ? 9.328 -0.660 -5.758 1.00 95.50 78 ALA A C 1
ATOM 597 O O . ALA A 1 78 ? 10.166 -0.136 -6.495 1.00 95.50 78 ALA A O 1
ATOM 598 N N . HIS A 1 79 ? 9.480 -1.892 -5.266 1.00 94.25 79 HIS A N 1
ATOM 599 C CA . HIS A 1 79 ? 10.602 -2.763 -5.607 1.00 94.25 79 HIS A CA 1
ATOM 600 C C . HIS A 1 79 ? 10.634 -3.070 -7.111 1.00 94.25 79 HIS A C 1
ATOM 602 O O . HIS A 1 79 ? 11.678 -2.914 -7.747 1.00 94.25 79 HIS A O 1
ATOM 608 N N . ASP A 1 80 ? 9.482 -3.418 -7.687 1.00 93.44 80 ASP A N 1
ATOM 609 C CA . ASP A 1 80 ? 9.367 -3.795 -9.101 1.00 93.44 80 ASP A CA 1
ATOM 610 C C . ASP A 1 80 ? 9.275 -2.587 -10.050 1.00 93.44 80 ASP A C 1
ATOM 612 O O . ASP A 1 80 ? 9.493 -2.706 -11.261 1.00 93.44 80 ASP A O 1
ATOM 616 N N . CYS A 1 81 ? 8.986 -1.399 -9.513 1.00 95.12 81 CYS A N 1
ATOM 617 C CA . CYS A 1 81 ? 8.987 -0.163 -10.279 1.00 95.12 81 CYS A CA 1
ATOM 618 C C . CYS A 1 81 ? 10.414 0.186 -10.745 1.00 95.12 81 CYS A C 1
ATOM 620 O O . CYS A 1 81 ? 11.387 0.032 -10.010 1.00 95.12 81 CYS A O 1
ATOM 622 N N . LYS A 1 82 ? 10.568 0.681 -11.977 1.00 94.94 82 LYS A N 1
ATOM 623 C CA . LYS A 1 82 ? 11.860 1.176 -12.498 1.00 94.94 82 LYS A CA 1
ATOM 624 C C . LYS A 1 82 ? 11.958 2.698 -12.489 1.00 94.94 82 LYS A C 1
ATOM 626 O O . LYS A 1 82 ? 13.061 3.230 -12.528 1.00 94.94 82 LYS A O 1
ATOM 631 N N . ASP A 1 83 ? 10.817 3.375 -12.433 1.00 97.31 83 ASP A N 1
ATOM 632 C CA . ASP A 1 83 ? 10.730 4.828 -12.458 1.00 97.31 83 ASP A CA 1
ATOM 633 C C . ASP A 1 83 ? 10.959 5.414 -11.059 1.00 97.31 83 ASP A C 1
ATOM 635 O O . ASP A 1 83 ? 10.257 5.074 -10.106 1.00 97.31 83 ASP A O 1
ATOM 639 N N . ALA A 1 84 ? 11.959 6.287 -10.933 1.00 94.94 84 ALA A N 1
ATOM 640 C CA . ALA A 1 84 ? 12.343 6.871 -9.650 1.00 94.94 84 ALA A CA 1
ATOM 641 C C . ALA A 1 84 ? 11.243 7.781 -9.079 1.00 94.94 84 ALA A C 1
ATOM 643 O O . ALA A 1 84 ? 10.932 7.687 -7.896 1.00 94.94 84 ALA A O 1
ATOM 644 N N . SER A 1 85 ? 10.582 8.579 -9.925 1.00 96.69 85 SER A N 1
ATOM 645 C CA . SER A 1 85 ? 9.507 9.482 -9.490 1.00 96.69 85 SER A CA 1
ATOM 646 C C . SER A 1 85 ? 8.307 8.717 -8.918 1.00 96.69 8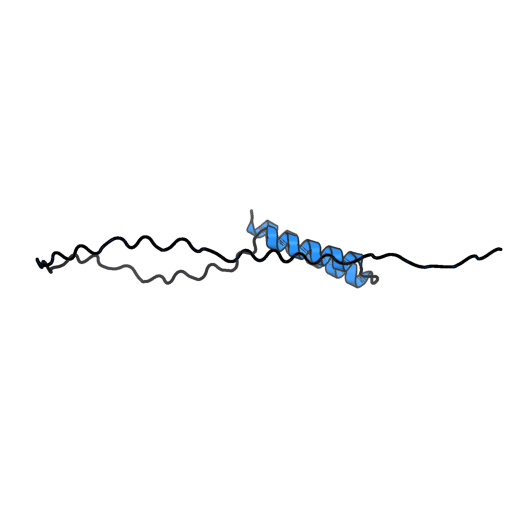5 SER A C 1
ATOM 648 O O . SER A 1 85 ? 7.724 9.098 -7.898 1.00 96.69 85 SER A O 1
ATOM 650 N N . THR A 1 86 ? 7.976 7.581 -9.528 1.00 96.12 86 THR A N 1
ATOM 651 C CA . THR A 1 86 ? 6.929 6.679 -9.052 1.00 96.12 86 THR A CA 1
ATOM 652 C C . THR A 1 86 ? 7.329 6.014 -7.734 1.00 96.12 86 THR A C 1
ATOM 654 O O . THR A 1 86 ? 6.497 5.928 -6.830 1.00 96.12 86 THR A O 1
ATOM 657 N N . LYS A 1 87 ? 8.593 5.594 -7.566 1.00 96.56 87 LYS A N 1
ATOM 658 C CA . LYS A 1 87 ? 9.084 5.079 -6.273 1.00 96.56 87 LYS A CA 1
ATOM 659 C C . LYS A 1 87 ? 8.956 6.113 -5.166 1.00 96.56 87 LYS A C 1
ATOM 661 O O . LYS A 1 87 ? 8.423 5.782 -4.110 1.00 96.56 87 LYS A O 1
ATOM 666 N N . ASP A 1 88 ? 9.377 7.347 -5.422 1.00 95.88 88 ASP A N 1
ATOM 667 C CA . ASP A 1 88 ? 9.294 8.434 -4.446 1.00 95.88 88 ASP A CA 1
ATOM 668 C C . ASP A 1 88 ? 7.837 8.702 -4.051 1.00 95.88 88 ASP A C 1
ATOM 670 O O . ASP A 1 88 ? 7.514 8.826 -2.871 1.00 95.88 88 ASP A O 1
ATOM 674 N N . THR A 1 89 ? 6.923 8.684 -5.024 1.00 97.56 89 THR A N 1
ATOM 675 C CA . THR A 1 89 ? 5.479 8.818 -4.779 1.00 97.56 89 THR A CA 1
ATOM 676 C C . THR A 1 89 ? 4.940 7.693 -3.890 1.00 97.56 89 THR A C 1
ATOM 678 O O . THR A 1 89 ? 4.183 7.947 -2.948 1.00 97.56 89 THR A O 1
ATOM 681 N N . ILE A 1 90 ? 5.341 6.444 -4.144 1.00 97.56 90 ILE A N 1
ATOM 682 C CA . ILE A 1 90 ? 4.931 5.295 -3.326 1.00 97.56 90 ILE A CA 1
ATOM 683 C C . ILE A 1 90 ? 5.497 5.408 -1.903 1.00 97.56 90 ILE A C 1
ATOM 685 O O . ILE A 1 90 ? 4.761 5.196 -0.940 1.00 97.56 90 ILE A O 1
ATOM 689 N N . ILE A 1 91 ? 6.771 5.781 -1.752 1.00 96.56 91 ILE A N 1
ATOM 690 C CA . ILE A 1 91 ? 7.410 5.967 -0.440 1.00 96.56 91 ILE A CA 1
ATOM 691 C C . ILE A 1 91 ? 6.700 7.075 0.347 1.00 96.56 91 ILE A C 1
ATOM 693 O O . ILE A 1 91 ? 6.339 6.864 1.504 1.00 96.56 91 ILE A O 1
ATOM 697 N N . ASN A 1 92 ? 6.412 8.213 -0.287 1.00 97.62 92 ASN A N 1
ATOM 698 C CA . ASN A 1 92 ? 5.667 9.309 0.337 1.00 97.62 92 ASN A CA 1
ATOM 699 C C . ASN A 1 92 ? 4.265 8.866 0.784 1.00 97.62 92 ASN A C 1
ATOM 701 O O . ASN A 1 92 ? 3.816 9.218 1.874 1.00 97.62 92 ASN A O 1
ATOM 705 N N . THR A 1 93 ? 3.600 8.029 -0.016 1.00 98.00 93 THR A N 1
ATOM 706 C CA . THR A 1 93 ? 2.293 7.452 0.333 1.00 98.00 93 THR A CA 1
ATOM 707 C C . THR A 1 93 ? 2.393 6.552 1.569 1.00 98.00 93 THR A C 1
ATOM 709 O O . THR A 1 93 ? 1.574 6.662 2.480 1.00 98.00 93 THR A O 1
ATOM 712 N N . ILE A 1 94 ? 3.418 5.695 1.647 1.00 97.88 94 ILE A N 1
ATOM 713 C CA . ILE A 1 94 ? 3.670 4.840 2.819 1.00 97.88 94 ILE A CA 1
ATOM 714 C C . ILE A 1 94 ? 3.894 5.693 4.073 1.00 97.88 94 ILE A C 1
ATOM 716 O O . ILE A 1 94 ? 3.293 5.417 5.110 1.00 97.88 94 ILE A O 1
ATOM 720 N N . MET A 1 95 ? 4.710 6.745 3.978 1.00 97.69 95 MET A N 1
ATOM 721 C CA . MET A 1 95 ? 4.976 7.643 5.107 1.00 97.69 95 MET A CA 1
ATOM 722 C C . MET A 1 95 ? 3.704 8.351 5.593 1.00 97.69 95 MET A C 1
ATOM 724 O O . MET A 1 95 ? 3.495 8.470 6.802 1.00 97.69 95 MET A O 1
ATOM 728 N N . SER A 1 96 ? 2.820 8.755 4.673 1.00 97.56 96 SER A N 1
ATOM 729 C CA . SER A 1 96 ? 1.518 9.340 5.017 1.00 97.56 96 SER A CA 1
ATOM 730 C C . SER A 1 96 ? 0.644 8.356 5.797 1.00 97.56 96 SER A C 1
ATOM 732 O O . SER A 1 96 ? 0.112 8.711 6.844 1.00 97.56 96 SER A O 1
ATOM 734 N N . ILE A 1 97 ? 0.551 7.105 5.333 1.00 95.94 97 ILE A N 1
ATOM 735 C CA . ILE A 1 97 ? -0.229 6.051 5.999 1.00 95.94 97 ILE A CA 1
ATOM 736 C C . ILE A 1 97 ? 0.306 5.779 7.412 1.00 95.94 97 ILE A C 1
ATOM 738 O O . ILE A 1 97 ? -0.476 5.637 8.348 1.00 95.94 97 ILE A O 1
ATOM 742 N N . ILE A 1 98 ? 1.631 5.713 7.585 1.00 95.88 98 ILE A N 1
ATOM 743 C CA . ILE A 1 98 ? 2.251 5.482 8.900 1.00 95.88 98 ILE A CA 1
ATOM 744 C C . ILE A 1 98 ? 1.952 6.645 9.849 1.00 95.88 98 ILE A C 1
ATOM 746 O O . ILE A 1 98 ? 1.607 6.408 11.005 1.00 95.88 98 ILE A O 1
ATOM 750 N N . THR A 1 99 ? 2.057 7.884 9.365 1.00 96.00 99 THR A N 1
ATOM 751 C CA . THR A 1 99 ? 1.797 9.089 10.168 1.00 96.00 99 THR A CA 1
ATOM 752 C C . THR A 1 99 ? 0.349 9.120 10.644 1.00 96.00 99 THR A C 1
ATOM 754 O O . THR A 1 99 ? 0.091 9.287 11.833 1.00 96.00 99 THR A O 1
ATOM 757 N N . GLU A 1 100 ? -0.594 8.891 9.729 1.00 94.38 100 GLU A N 1
ATOM 758 C CA . GLU A 1 100 ? -2.021 8.880 10.041 1.00 94.38 100 GLU A CA 1
ATOM 759 C C . GLU A 1 100 ? -2.388 7.742 10.999 1.00 94.38 100 GLU A C 1
ATOM 761 O O . GLU A 1 100 ? -3.090 7.964 11.983 1.00 94.38 100 GLU A O 1
ATOM 766 N N . PHE A 1 101 ? -1.867 6.533 10.764 1.00 93.50 101 PHE A N 1
ATOM 767 C CA . PHE A 1 101 ? -2.110 5.407 11.660 1.00 93.50 101 PHE A CA 1
ATOM 768 C C . PHE A 1 101 ? -1.528 5.655 13.055 1.00 93.50 101 PHE A C 1
ATOM 770 O O . PHE A 1 101 ? -2.180 5.349 14.047 1.00 93.50 101 PHE A O 1
ATOM 777 N N . SER A 1 102 ? -0.334 6.243 13.153 1.00 91.88 102 SER A N 1
ATOM 778 C CA . SER A 1 102 ? 0.282 6.563 14.448 1.00 91.88 102 SER A CA 1
ATOM 779 C C . SER A 1 102 ? -0.570 7.560 15.237 1.00 91.88 102 SER A C 1
ATOM 781 O O . SER A 1 102 ? -0.850 7.317 16.403 1.00 91.88 102 SER A O 1
ATOM 783 N N . ALA A 1 103 ? -1.079 8.606 14.579 1.00 92.25 103 ALA A N 1
ATOM 784 C CA . ALA A 1 103 ? -1.940 9.610 15.206 1.00 92.25 103 ALA A CA 1
ATOM 785 C C . ALA A 1 103 ? -3.278 9.049 15.728 1.00 92.25 103 ALA A C 1
ATOM 787 O O . ALA A 1 103 ? -3.877 9.628 16.626 1.00 92.25 103 ALA A O 1
ATOM 788 N N . GLN A 1 104 ? -3.762 7.934 15.172 1.00 85.69 104 GLN A N 1
ATOM 789 C CA . GLN A 1 104 ? -4.986 7.263 15.628 1.00 85.69 104 GLN A CA 1
ATOM 790 C C . GLN A 1 104 ? -4.762 6.313 16.820 1.00 85.69 104 GLN A C 1
ATOM 792 O O . GLN A 1 104 ? -5.740 5.828 17.386 1.00 85.69 104 GLN A O 1
ATOM 797 N N . ASN A 1 105 ? -3.509 5.993 17.166 1.00 80.31 105 ASN A N 1
ATOM 798 C CA . ASN A 1 105 ? -3.158 5.002 18.194 1.00 80.31 105 ASN A CA 1
ATOM 799 C C . ASN A 1 105 ? -2.384 5.604 19.388 1.00 80.31 105 ASN A C 1
ATOM 801 O O . ASN A 1 105 ? -1.894 4.840 20.223 1.00 80.31 105 ASN A O 1
ATOM 805 N N . GLU A 1 106 ? -2.266 6.932 19.457 1.00 72.25 106 GLU A N 1
ATOM 806 C CA . GLU A 1 106 ? -1.697 7.697 20.581 1.00 72.25 106 GLU A CA 1
ATOM 807 C C . GLU A 1 106 ? -2.808 8.174 21.531 1.00 72.25 106 GLU A C 1
ATOM 809 O O . GLU A 1 106 ? -2.623 8.039 22.762 1.00 72.25 106 GLU A O 1
#

Sequence (106 aa):
MKQKEAQSSNPHSRENKLRTTNRHTPPEPSARHDNTSPQIHPIASFAEVTSGQKPAAPEPSITATKVLLIIHKLLASAHDCKDASTKDTIINTIMSIITEFSAQNE

Mean predicted aligned error: 21.0 Å

Foldseek 3Di:
DDDDDDDDDDDPDDPDPPPDDDDDDDDDPPPDPPDDDDDDDDDDDPPDDDDPPPPPPPDPDCDPVNLVVVLVVLVVVLVPDPDPVSNVVSVVVNVVSVVVVVVVVD

Radius of gyration: 31.92 Å; Cα contacts (8 Å, |Δi|>4): 15; chains: 1; bounding box: 86×47×62 Å

pLDDT: mean 71.39, std 20.09, range [41.88, 98.0]

Nearest PDB structures (foldseek):
  8bqs-assembly1_De  TM=5.891E-01  e=9.124E+00  Tetrahymena thermophila SB210
  6tdu-assembly1_h  TM=5.361E-01  e=6.559E+00  Euglena gracilis
  6tdw-assembly1_H  TM=5.428E-01  e=7.007E+00  Euglena gracilis